Protein AF-A0A9D9WML5-F1 (afdb_monomer_lite)

pLDDT: mean 81.99, std 11.55, range [41.47, 92.69]

Sequence (56 aa):
MKTKLSLSKLIGILSTAGLAAASISPNTFNIPLPVRPWLFMFTIAWALLLASGVFS

Radius of gyration: 13.64 Å; chains: 1; bounding box: 28×24×39 Å

Structure (mmCIF, N/CA/C/O backbone):
data_AF-A0A9D9WML5-F1
#
_entry.id   AF-A0A9D9WML5-F1
#
loop_
_atom_site.group_PDB
_atom_site.id
_atom_site.type_symbol
_atom_site.label_atom_id
_atom_site.label_alt_id
_atom_site.label_comp_id
_atom_site.label_asym_id
_atom_site.label_entity_id
_atom_site.label_seq_id
_atom_site.pdbx_PDB_ins_code
_atom_site.Cartn_x
_atom_site.Cartn_y
_atom_site.Cartn_z
_atom_site.occupancy
_atom_site.B_iso_or_equiv
_atom_site.auth_seq_id
_atom_site.auth_comp_id
_atom_site.auth_asym_id
_atom_site.auth_atom_id
_atom_site.pdbx_PDB_model_num
ATOM 1 N N . MET A 1 1 ? -3.496 19.020 27.355 1.00 41.47 1 MET A N 1
ATOM 2 C CA . MET A 1 1 ? -4.086 17.851 26.665 1.00 41.47 1 MET A CA 1
ATOM 3 C C . MET A 1 1 ? -2.946 16.893 26.323 1.00 41.47 1 MET A C 1
ATOM 5 O O . MET A 1 1 ? -2.152 17.209 25.451 1.00 41.47 1 MET A O 1
ATOM 9 N N . LYS A 1 2 ? -2.747 15.808 27.086 1.00 46.66 2 LYS A N 1
ATOM 10 C CA . LYS A 1 2 ? -1.641 14.864 26.836 1.00 46.66 2 LYS A CA 1
ATOM 11 C C . LYS A 1 2 ? -2.057 13.940 25.693 1.00 46.66 2 LYS A C 1
ATOM 13 O O . LYS A 1 2 ? -2.805 12.993 25.918 1.00 46.66 2 LYS A O 1
ATOM 18 N N . THR A 1 3 ? -1.613 14.229 24.477 1.00 54.41 3 THR A N 1
ATOM 19 C C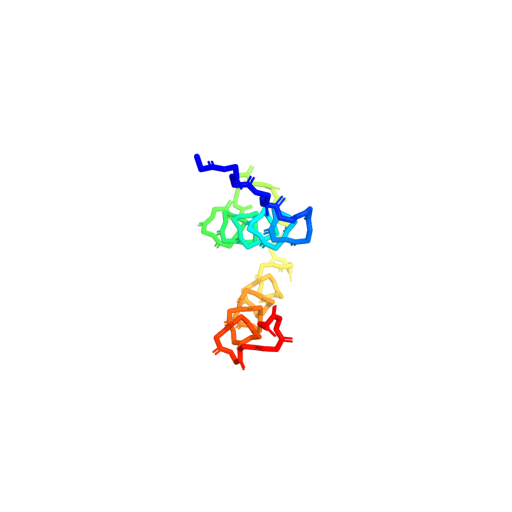A . THR A 1 3 ? -1.737 13.318 23.338 1.00 54.41 3 THR A CA 1
ATOM 20 C C . THR A 1 3 ? -0.879 12.086 23.615 1.00 54.41 3 THR A C 1
ATOM 22 O O . THR A 1 3 ? 0.292 12.020 23.258 1.00 54.41 3 THR A O 1
ATOM 25 N N . LYS A 1 4 ? -1.451 11.081 24.286 1.00 60.28 4 LYS A N 1
ATOM 26 C CA . LYS A 1 4 ? -0.903 9.721 24.265 1.00 60.28 4 LYS A CA 1
ATOM 27 C C . LYS A 1 4 ? -1.157 9.158 22.868 1.00 60.28 4 LYS A C 1
ATOM 29 O O . LYS A 1 4 ? -2.082 8.378 22.663 1.00 60.28 4 LYS A O 1
ATOM 34 N N . LEU A 1 5 ? -0.383 9.623 21.888 1.00 62.62 5 LEU A N 1
ATOM 35 C CA . LEU A 1 5 ? -0.299 8.963 20.596 1.00 62.62 5 LEU A CA 1
ATOM 36 C C . LEU A 1 5 ? 0.269 7.573 20.888 1.00 62.62 5 LEU A C 1
ATOM 38 O O . LEU A 1 5 ? 1.420 7.451 21.305 1.00 62.62 5 LEU A O 1
ATOM 42 N N . SER A 1 6 ? -0.570 6.539 20.796 1.00 76.38 6 SER A N 1
ATOM 43 C CA . SER A 1 6 ? -0.097 5.183 21.045 1.00 76.38 6 SER A CA 1
ATOM 44 C C . SER A 1 6 ? 0.957 4.842 19.998 1.00 76.38 6 SER A C 1
ATOM 46 O O . SER A 1 6 ? 0.841 5.217 18.829 1.00 76.38 6 SER A O 1
ATOM 48 N N . LEU A 1 7 ? 1.990 4.124 20.426 1.00 76.31 7 LEU A N 1
ATOM 49 C CA . LEU A 1 7 ? 3.092 3.704 19.565 1.00 76.31 7 LEU A CA 1
ATOM 50 C C . LEU A 1 7 ? 2.578 2.991 18.296 1.00 76.31 7 LEU A C 1
ATOM 52 O O . LEU A 1 7 ? 3.098 3.205 17.207 1.00 76.31 7 LEU A O 1
ATOM 56 N N . SER A 1 8 ? 1.476 2.240 18.424 1.00 71.38 8 SER A N 1
ATOM 57 C CA . SER A 1 8 ? 0.775 1.583 17.315 1.00 71.38 8 SER A CA 1
ATOM 58 C C . SER A 1 8 ? 0.232 2.548 16.255 1.00 71.38 8 SER A C 1
ATOM 60 O O . SER A 1 8 ? 0.371 2.283 15.064 1.00 71.38 8 SER A O 1
ATOM 62 N N . LYS A 1 9 ? -0.330 3.696 16.655 1.00 76.31 9 LYS A N 1
ATOM 63 C CA . LYS A 1 9 ? -0.813 4.719 15.714 1.00 76.31 9 LYS A CA 1
ATOM 64 C C . LYS A 1 9 ? 0.344 5.387 14.981 1.00 76.31 9 LYS A C 1
ATOM 66 O O . LYS A 1 9 ? 0.241 5.656 13.791 1.00 76.31 9 LYS A O 1
ATOM 71 N N . LEU A 1 10 ? 1.453 5.615 15.680 1.00 82.00 10 LEU A N 1
ATOM 72 C CA . LEU A 1 10 ? 2.654 6.217 15.105 1.00 82.00 10 LEU A CA 1
ATOM 73 C C . LEU A 1 10 ? 3.279 5.293 14.048 1.00 82.00 10 LEU A C 1
ATOM 75 O O . LEU A 1 10 ? 3.591 5.747 12.950 1.00 82.00 10 LEU A O 1
ATOM 79 N N . ILE A 1 11 ? 3.362 3.991 14.341 1.00 82.06 11 ILE A N 1
ATOM 80 C CA . ILE A 1 11 ? 3.796 2.966 13.382 1.00 82.06 11 ILE A CA 1
ATOM 81 C C . ILE A 1 11 ? 2.866 2.938 12.166 1.00 82.06 11 ILE A C 1
ATOM 83 O O . ILE A 1 11 ? 3.352 3.006 11.044 1.00 82.06 11 ILE A O 1
ATOM 87 N N . GLY A 1 12 ? 1.544 2.924 12.366 1.00 81.56 12 GLY A N 1
ATOM 88 C CA . GLY A 1 12 ? 0.582 2.942 11.259 1.00 81.56 12 GLY A CA 1
ATOM 89 C C . GLY A 1 12 ? 0.734 4.164 10.344 1.00 81.56 12 GLY A C 1
ATOM 90 O O . GLY A 1 12 ? 0.715 4.029 9.119 1.00 81.56 12 GLY A O 1
ATOM 91 N N . ILE A 1 13 ? 0.955 5.349 10.920 1.00 83.62 13 ILE A N 1
ATOM 92 C CA . ILE A 1 13 ? 1.191 6.588 10.163 1.00 83.62 13 ILE A CA 1
ATOM 93 C C . ILE A 1 13 ? 2.513 6.512 9.389 1.00 83.62 13 ILE A C 1
ATOM 95 O O . ILE A 1 13 ? 2.528 6.804 8.195 1.00 83.62 13 ILE A O 1
ATOM 99 N N . LEU A 1 14 ? 3.603 6.082 10.033 1.00 85.88 14 LEU A N 1
ATOM 100 C CA . LEU A 1 14 ? 4.915 5.928 9.393 1.00 85.88 14 LEU A CA 1
ATOM 101 C C . LEU A 1 14 ? 4.877 4.915 8.246 1.00 85.88 14 LEU A C 1
ATOM 103 O O . LEU A 1 14 ? 5.386 5.203 7.165 1.00 85.88 14 LEU A O 1
ATOM 107 N N . SER A 1 15 ? 4.240 3.761 8.453 1.00 86.00 15 SER A N 1
ATOM 108 C CA . SER A 1 15 ? 4.071 2.743 7.416 1.00 86.00 15 SER A CA 1
ATOM 109 C C . SER A 1 15 ? 3.285 3.290 6.229 1.00 86.00 15 SER A C 1
ATOM 111 O O . SER A 1 15 ? 3.706 3.114 5.092 1.00 86.00 15 SER A O 1
ATOM 113 N N . THR A 1 16 ? 2.195 4.019 6.477 1.00 87.38 16 THR A N 1
ATOM 114 C CA . THR A 1 16 ? 1.364 4.603 5.412 1.00 87.38 16 THR A CA 1
ATOM 115 C C . THR A 1 16 ? 2.113 5.687 4.636 1.00 87.38 16 THR A C 1
ATOM 117 O O . THR A 1 16 ? 2.093 5.689 3.406 1.00 87.38 16 THR A O 1
ATOM 120 N N . ALA A 1 17 ? 2.826 6.574 5.335 1.00 86.62 17 ALA A N 1
ATOM 121 C CA . ALA A 1 17 ? 3.628 7.624 4.715 1.00 86.62 17 ALA A CA 1
ATOM 122 C C . ALA A 1 17 ? 4.785 7.047 3.883 1.00 86.62 17 ALA A C 1
ATOM 124 O O . ALA A 1 17 ? 5.019 7.494 2.761 1.00 86.62 17 ALA A O 1
ATOM 125 N N . GLY A 1 18 ? 5.472 6.025 4.402 1.00 88.38 18 GLY A N 1
ATOM 126 C CA . GLY A 1 18 ? 6.550 5.339 3.693 1.00 88.38 18 GLY A CA 1
ATOM 127 C C . GLY A 1 18 ? 6.058 4.628 2.433 1.00 88.38 18 GLY A C 1
ATOM 128 O O . GLY A 1 18 ? 6.661 4.775 1.372 1.00 88.38 18 GLY A O 1
ATOM 129 N N . LEU A 1 19 ? 4.930 3.918 2.525 1.00 89.06 19 LEU A N 1
ATOM 130 C CA . LEU A 1 19 ? 4.334 3.215 1.389 1.00 89.06 19 LEU A CA 1
ATOM 131 C C . LEU A 1 19 ? 3.883 4.198 0.295 1.00 89.06 19 LEU A C 1
ATOM 133 O O . LEU A 1 19 ? 4.192 4.003 -0.879 1.00 89.06 19 LEU A O 1
ATOM 137 N N . ALA A 1 20 ? 3.227 5.296 0.683 1.00 86.50 20 ALA A N 1
ATOM 138 C CA . ALA A 1 20 ? 2.807 6.344 -0.243 1.00 86.50 20 ALA A CA 1
ATOM 139 C C . ALA A 1 20 ? 4.006 7.013 -0.936 1.00 86.50 20 ALA A C 1
ATOM 141 O O . ALA A 1 20 ? 4.006 7.165 -2.157 1.00 86.50 20 ALA A O 1
ATOM 142 N N . ALA A 1 21 ? 5.059 7.353 -0.185 1.00 87.38 21 ALA A N 1
ATOM 143 C CA . ALA A 1 21 ? 6.277 7.934 -0.747 1.00 87.38 21 ALA A CA 1
ATOM 144 C C . ALA A 1 21 ? 6.957 6.980 -1.744 1.00 87.38 21 ALA A C 1
ATOM 146 O O . ALA A 1 21 ? 7.327 7.393 -2.846 1.00 87.38 21 ALA A O 1
ATOM 147 N N . ALA A 1 22 ? 7.063 5.697 -1.387 1.00 87.75 22 ALA A N 1
ATOM 148 C CA . ALA A 1 22 ? 7.638 4.669 -2.248 1.00 87.75 22 ALA A CA 1
ATOM 149 C C . ALA A 1 22 ? 6.812 4.440 -3.527 1.00 87.75 22 ALA A C 1
ATOM 151 O O . ALA A 1 22 ? 7.384 4.148 -4.578 1.00 87.75 22 ALA A O 1
ATOM 152 N N . SER A 1 23 ? 5.488 4.615 -3.461 1.00 85.88 23 SER A N 1
ATOM 153 C CA . SER A 1 23 ? 4.591 4.465 -4.612 1.00 85.88 23 SER A CA 1
ATOM 154 C C . SER A 1 23 ? 4.603 5.664 -5.556 1.00 85.88 23 SER A C 1
ATOM 156 O O . SER A 1 23 ? 4.446 5.474 -6.760 1.00 85.88 23 SER A O 1
ATOM 158 N N . ILE A 1 24 ? 4.769 6.886 -5.042 1.00 87.25 24 ILE A N 1
ATOM 159 C CA . ILE A 1 24 ? 4.761 8.109 -5.860 1.00 87.25 24 ILE A CA 1
ATOM 160 C C . ILE A 1 24 ? 6.106 8.303 -6.566 1.00 87.25 24 ILE A C 1
ATOM 162 O O . ILE A 1 24 ? 6.136 8.692 -7.732 1.00 87.25 24 ILE A O 1
ATOM 166 N N . SER A 1 25 ? 7.219 8.013 -5.883 1.00 88.00 25 SER A N 1
ATOM 167 C CA . SER A 1 25 ? 8.560 8.183 -6.450 1.00 88.00 25 SER A CA 1
ATOM 168 C C . SER A 1 25 ? 9.441 6.938 -6.292 1.00 88.00 25 SER A C 1
ATOM 170 O O . SER A 1 25 ? 10.479 6.978 -5.625 1.00 88.00 25 SER A O 1
ATOM 172 N N . PRO A 1 26 ? 9.095 5.814 -6.949 1.00 85.75 26 PRO A N 1
ATOM 173 C CA . PRO A 1 26 ? 9.876 4.577 -6.867 1.00 85.75 26 PRO A CA 1
ATOM 174 C C . PRO A 1 26 ? 11.307 4.737 -7.403 1.00 85.75 26 PRO A C 1
ATOM 176 O O . PRO A 1 26 ? 12.203 3.997 -7.006 1.00 85.75 26 PRO A O 1
ATOM 179 N N . ASN A 1 27 ? 11.548 5.720 -8.279 1.00 89.50 27 ASN A N 1
ATOM 180 C CA . ASN A 1 27 ? 12.886 6.042 -8.778 1.00 89.50 27 ASN A CA 1
ATOM 181 C C . ASN A 1 27 ? 13.788 6.621 -7.676 1.00 89.50 27 ASN A C 1
ATOM 183 O O . ASN A 1 27 ? 14.954 6.253 -7.602 1.00 89.50 27 ASN A O 1
ATOM 187 N N . THR A 1 28 ? 13.253 7.476 -6.795 1.00 90.12 28 THR A N 1
ATOM 188 C CA . THR A 1 28 ? 14.015 8.071 -5.680 1.00 90.12 28 THR A CA 1
ATOM 189 C C . THR A 1 28 ? 14.515 7.004 -4.709 1.00 90.12 28 THR A C 1
ATOM 191 O O . THR A 1 28 ? 15.618 7.110 -4.182 1.00 90.12 28 THR A O 1
ATOM 194 N N . PHE A 1 29 ? 13.733 5.943 -4.518 1.00 88.50 29 PHE A N 1
ATOM 195 C CA . PHE A 1 29 ? 14.087 4.811 -3.662 1.00 88.50 29 PHE A CA 1
ATOM 196 C C . PHE A 1 29 ? 14.825 3.688 -4.407 1.00 88.50 29 PHE A C 1
ATOM 198 O O . PHE A 1 29 ? 15.026 2.619 -3.839 1.00 88.50 29 PHE A O 1
ATOM 205 N N . ASN A 1 30 ? 15.226 3.906 -5.667 1.00 9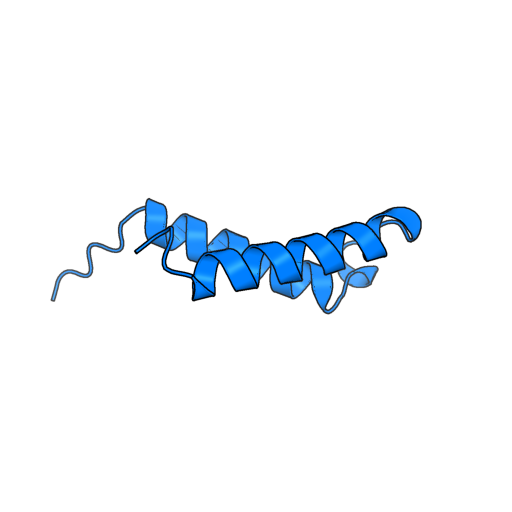1.62 30 ASN A N 1
ATOM 206 C CA . ASN A 1 30 ? 15.886 2.904 -6.511 1.00 91.62 30 ASN A CA 1
ATOM 207 C C . ASN A 1 30 ? 15.124 1.565 -6.573 1.00 91.62 30 ASN A C 1
ATOM 209 O O . ASN A 1 30 ? 15.722 0.490 -6.616 1.00 91.62 30 ASN A O 1
ATOM 213 N N . ILE A 1 31 ? 13.787 1.615 -6.581 1.00 87.94 31 ILE A N 1
ATOM 214 C CA . ILE A 1 31 ? 12.951 0.413 -6.568 1.00 87.94 31 ILE A CA 1
ATOM 215 C C . ILE A 1 31 ? 13.050 -0.280 -7.935 1.00 87.94 31 ILE A C 1
ATOM 217 O O . ILE A 1 31 ? 12.733 0.351 -8.962 1.00 87.94 31 ILE A O 1
ATOM 221 N N . PRO A 1 32 ? 13.447 -1.569 -7.971 1.00 91.50 32 PRO A N 1
ATOM 222 C CA . PRO A 1 32 ? 13.574 -2.323 -9.209 1.00 91.50 32 PRO A CA 1
ATOM 223 C C . PRO A 1 32 ? 12.262 -2.331 -9.991 1.00 91.50 32 PRO A C 1
ATOM 225 O O . PRO A 1 32 ? 11.192 -2.536 -9.419 1.00 91.50 32 PRO A O 1
ATOM 228 N N . LEU A 1 33 ? 12.345 -2.163 -11.313 1.00 88.94 33 LEU A N 1
ATOM 229 C CA . LEU A 1 33 ? 11.194 -2.210 -12.224 1.00 88.94 33 LEU A CA 1
ATOM 230 C C . LEU A 1 33 ? 10.237 -3.396 -11.986 1.00 88.94 33 LEU A C 1
ATOM 232 O O . LEU A 1 33 ? 9.038 -3.138 -11.888 1.00 88.94 33 LEU A O 1
ATOM 236 N N . PRO A 1 34 ? 10.703 -4.653 -11.818 1.00 92.69 34 PRO A N 1
ATOM 237 C CA . PRO A 1 34 ? 9.795 -5.784 -11.601 1.00 92.69 34 PRO A CA 1
ATOM 238 C C . PRO A 1 34 ? 9.029 -5.726 -10.269 1.00 92.69 34 PRO A C 1
ATOM 240 O O . PRO A 1 34 ? 8.003 -6.383 -10.132 1.00 92.69 34 PRO A O 1
ATOM 243 N N . VAL A 1 35 ? 9.487 -4.933 -9.295 1.00 90.56 35 VAL A N 1
ATOM 244 C CA . VAL A 1 35 ? 8.864 -4.806 -7.964 1.00 90.56 35 VAL A CA 1
ATOM 245 C C . VAL A 1 35 ? 7.805 -3.696 -7.931 1.00 90.56 35 VAL A C 1
ATOM 247 O O . VAL A 1 35 ? 6.910 -3.710 -7.090 1.00 90.56 35 VAL A O 1
ATOM 250 N N . ARG A 1 36 ? 7.843 -2.743 -8.869 1.00 88.38 36 ARG A N 1
ATOM 251 C CA . ARG A 1 36 ? 6.924 -1.589 -8.887 1.00 88.38 36 ARG A CA 1
ATOM 252 C C . ARG A 1 36 ? 5.440 -1.968 -8.980 1.00 88.38 36 ARG A C 1
ATOM 254 O O . ARG A 1 36 ? 4.665 -1.377 -8.229 1.00 88.38 36 ARG A O 1
ATOM 261 N N . PRO A 1 37 ? 5.019 -2.939 -9.818 1.00 89.94 37 PRO A N 1
ATOM 262 C CA . PRO A 1 37 ? 3.615 -3.351 -9.867 1.00 89.94 37 PRO A CA 1
ATOM 263 C C . PRO A 1 37 ? 3.134 -3.905 -8.523 1.00 89.94 37 PRO A C 1
ATOM 265 O O . PRO A 1 37 ? 2.052 -3.558 -8.058 1.00 89.94 37 PRO A O 1
ATOM 268 N N . TRP A 1 38 ? 3.977 -4.697 -7.855 1.00 91.31 38 TRP A N 1
ATOM 269 C CA . TRP A 1 38 ? 3.684 -5.243 -6.530 1.00 91.31 38 TRP A CA 1
ATOM 270 C C . TRP A 1 38 ? 3.542 -4.152 -5.479 1.00 91.31 38 TRP A C 1
ATOM 272 O O . TRP A 1 38 ? 2.633 -4.208 -4.658 1.00 91.31 38 TRP A O 1
ATOM 282 N N . LEU A 1 39 ? 4.400 -3.134 -5.530 1.00 89.81 39 LEU A N 1
ATOM 283 C CA . LEU A 1 39 ? 4.340 -2.001 -4.616 1.00 89.81 39 LEU A CA 1
ATOM 284 C C . LEU A 1 39 ? 3.054 -1.187 -4.794 1.00 89.81 39 LEU A C 1
ATOM 286 O O . LEU A 1 39 ? 2.427 -0.796 -3.809 1.00 89.81 39 LEU A O 1
ATOM 290 N N . PHE A 1 40 ? 2.615 -0.996 -6.037 1.00 87.25 40 PHE A N 1
ATOM 291 C CA . PHE A 1 40 ? 1.339 -0.353 -6.334 1.00 87.25 40 PHE A CA 1
ATOM 292 C C . PHE A 1 40 ? 0.154 -1.167 -5.789 1.00 87.25 40 PHE A C 1
ATOM 294 O O . PHE A 1 40 ? -0.698 -0.625 -5.083 1.00 87.25 40 PHE A O 1
ATOM 301 N N . MET A 1 41 ? 0.139 -2.484 -6.025 1.00 91.62 41 MET A N 1
ATOM 302 C CA . MET A 1 41 ? -0.890 -3.379 -5.481 1.00 91.62 41 MET A CA 1
ATOM 303 C C . MET A 1 41 ? -0.917 -3.376 -3.948 1.00 91.62 41 MET A C 1
ATOM 305 O O . MET A 1 41 ? -1.993 -3.302 -3.354 1.00 91.62 41 MET A O 1
ATOM 309 N N . PHE A 1 42 ? 0.252 -3.395 -3.304 1.00 89.94 42 PHE A N 1
ATOM 310 C CA . PHE A 1 42 ? 0.366 -3.296 -1.849 1.00 89.94 42 PHE A CA 1
ATOM 311 C C . PHE A 1 42 ? -0.197 -1.980 -1.324 1.00 89.94 42 PHE A C 1
ATOM 313 O O . PHE A 1 42 ? -0.895 -1.975 -0.315 1.00 89.94 42 PHE A O 1
ATOM 320 N N . THR A 1 43 ? 0.069 -0.875 -2.020 1.00 89.31 43 THR A N 1
ATOM 321 C CA . THR A 1 43 ? -0.435 0.448 -1.637 1.00 89.31 43 THR A CA 1
ATOM 322 C C . THR A 1 43 ? -1.960 0.497 -1.672 1.00 89.31 43 THR A C 1
ATOM 324 O O . THR A 1 43 ? -2.577 0.993 -0.731 1.00 89.31 43 THR A O 1
ATOM 327 N N . ILE A 1 44 ? -2.580 -0.092 -2.699 1.00 88.81 44 ILE A N 1
ATOM 328 C CA . ILE A 1 44 ? -4.042 -0.200 -2.801 1.00 88.81 44 ILE A CA 1
ATOM 329 C C . ILE A 1 44 ? -4.612 -1.085 -1.687 1.00 88.81 44 ILE A C 1
ATOM 331 O O . ILE A 1 44 ? -5.559 -0.685 -1.011 1.00 88.81 44 ILE A O 1
ATOM 335 N N . ALA A 1 45 ? -4.034 -2.268 -1.465 1.00 89.56 45 ALA A N 1
ATOM 336 C CA . ALA A 1 45 ? -4.491 -3.186 -0.423 1.00 89.56 45 ALA A CA 1
ATOM 337 C C . ALA A 1 45 ? -4.378 -2.563 0.979 1.00 89.56 45 ALA A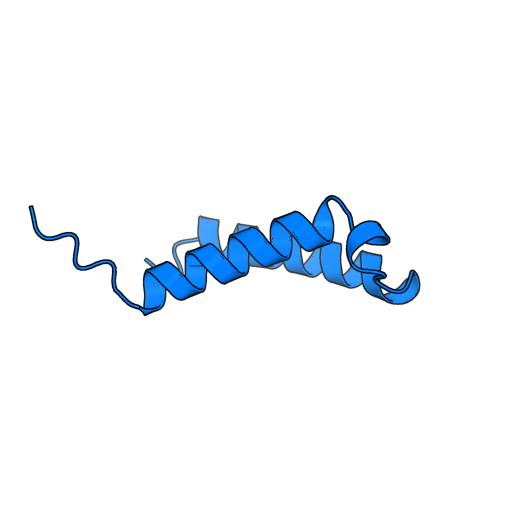 C 1
ATOM 339 O O . ALA A 1 45 ? -5.293 -2.683 1.793 1.00 89.56 45 ALA A O 1
ATOM 340 N N . TRP A 1 46 ? -3.284 -1.845 1.242 1.00 88.12 46 TRP A N 1
ATOM 341 C CA . TRP A 1 46 ? -3.065 -1.134 2.498 1.00 88.12 46 TRP A CA 1
ATOM 342 C C . TRP A 1 46 ? -4.069 0.005 2.700 1.00 88.12 46 TRP A C 1
ATOM 344 O O . TRP A 1 46 ? -4.631 0.149 3.785 1.00 88.12 46 TRP A O 1
ATOM 354 N N . ALA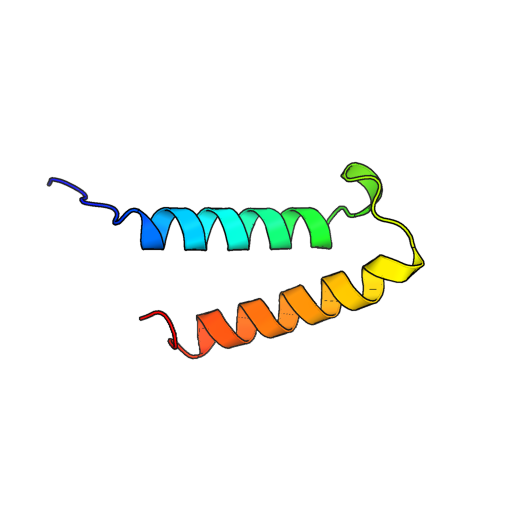 A 1 47 ? -4.353 0.781 1.651 1.00 85.06 47 ALA A N 1
ATOM 355 C CA . ALA A 1 47 ? -5.360 1.838 1.695 1.00 85.06 47 ALA A CA 1
ATOM 356 C C . ALA A 1 47 ? -6.767 1.284 1.972 1.00 85.06 47 ALA A C 1
ATOM 358 O O . ALA A 1 47 ? -7.494 1.850 2.786 1.00 85.06 47 ALA A O 1
ATOM 359 N N . LEU A 1 48 ? -7.132 0.155 1.356 1.00 87.50 48 LEU A N 1
ATOM 360 C CA . LEU A 1 48 ? -8.399 -0.533 1.620 1.00 87.50 48 LEU A CA 1
ATOM 361 C C . LEU A 1 48 ? -8.490 -1.034 3.064 1.00 87.50 48 LEU A C 1
ATOM 363 O O . LEU A 1 48 ? -9.518 -0.851 3.709 1.00 87.50 48 LEU A O 1
ATOM 367 N N . LEU A 1 49 ? -7.411 -1.610 3.596 1.00 85.94 49 LEU A N 1
ATOM 368 C CA . LEU A 1 49 ? -7.334 -2.045 4.991 1.00 85.94 49 LEU A CA 1
ATOM 369 C C . LEU A 1 49 ? -7.532 -0.880 5.971 1.00 85.94 49 LEU A C 1
ATOM 371 O O . LEU A 1 49 ? -8.313 -0.999 6.915 1.00 85.94 49 LEU A O 1
ATOM 375 N N . LEU A 1 50 ? -6.893 0.265 5.725 1.00 81.06 50 LEU A N 1
ATOM 376 C CA . LEU A 1 50 ? -7.101 1.471 6.530 1.00 81.06 50 LEU A CA 1
ATOM 377 C C . LEU A 1 50 ? -8.539 1.992 6.419 1.00 81.06 50 LEU A C 1
ATOM 379 O O . LEU A 1 50 ? -9.157 2.291 7.438 1.00 81.06 50 LEU A O 1
ATOM 383 N N . ALA A 1 51 ? -9.083 2.059 5.201 1.00 81.31 51 ALA A N 1
ATOM 384 C CA . ALA A 1 51 ? -10.448 2.522 4.953 1.00 81.31 51 ALA A CA 1
ATOM 385 C C . ALA A 1 51 ? -11.507 1.598 5.575 1.00 81.31 51 ALA A C 1
ATOM 387 O O . ALA A 1 51 ? -12.555 2.065 6.008 1.00 81.31 51 ALA A O 1
ATOM 388 N N . SER A 1 52 ? -11.220 0.298 5.661 1.00 82.94 52 SER A N 1
ATOM 389 C CA . SER A 1 52 ? -12.111 -0.693 6.271 1.00 82.94 52 SER A CA 1
ATOM 390 C C . SER A 1 52 ? -12.189 -0.607 7.799 1.00 82.94 52 SER A C 1
ATOM 392 O O . SER A 1 52 ? -13.016 -1.285 8.400 1.00 82.94 52 SER A O 1
ATOM 394 N N . GLY A 1 53 ? -11.342 0.203 8.445 1.00 72.50 53 GLY A N 1
ATOM 395 C CA . GLY A 1 53 ? -11.356 0.356 9.898 1.00 72.50 53 GLY A CA 1
ATOM 396 C C . GLY A 1 53 ? -10.889 -0.885 10.663 1.00 72.50 5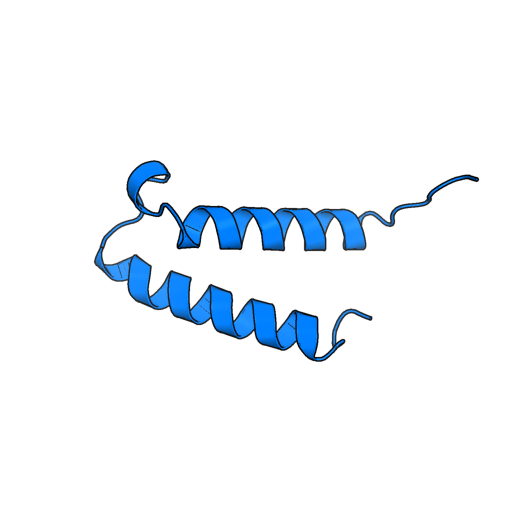3 GLY A C 1
ATOM 397 O O . GLY A 1 53 ? -11.062 -0.932 11.873 1.00 72.50 53 GLY A O 1
ATOM 398 N N . VAL A 1 54 ? -10.252 -1.863 10.002 1.00 70.50 54 VAL A N 1
ATOM 399 C CA . VAL A 1 54 ? -9.689 -3.076 10.640 1.00 70.50 54 VAL A CA 1
ATOM 400 C C . VAL A 1 54 ? -8.713 -2.743 11.777 1.00 70.50 54 VAL A C 1
ATOM 402 O O . VAL A 1 54 ? -8.532 -3.533 12.697 1.00 70.50 54 VAL A O 1
ATOM 405 N N . PHE A 1 55 ? -8.096 -1.563 11.726 1.00 63.78 55 PHE A N 1
ATOM 406 C CA . PHE A 1 55 ? -7.166 -1.071 12.742 1.00 63.78 55 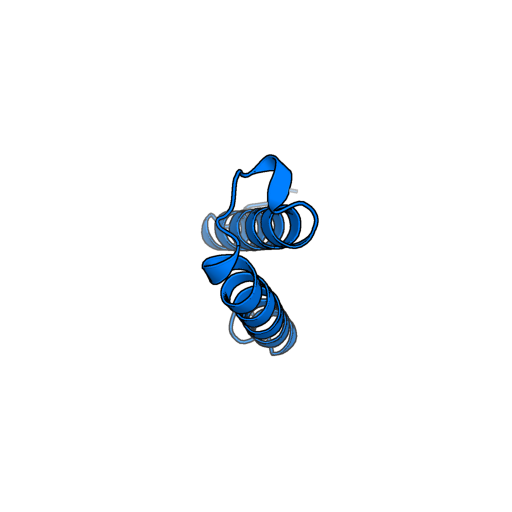PHE A CA 1
ATOM 407 C C . PHE A 1 55 ? -7.776 -0.028 13.704 1.00 63.78 55 PHE A C 1
ATOM 409 O O . PHE A 1 55 ? -7.019 0.601 14.451 1.00 63.78 55 PHE A O 1
ATOM 416 N N . SER A 1 56 ? -9.097 0.207 13.650 1.00 58.50 56 SER A N 1
ATOM 417 C CA . SER A 1 56 ? -9.823 1.163 14.505 1.00 58.50 56 SER A CA 1
ATOM 418 C C . SER A 1 56 ? -10.296 0.562 15.823 1.00 58.50 56 SER A C 1
ATOM 420 O O . SER A 1 56 ? -10.544 -0.657 15.889 1.00 58.50 56 SER A O 1
#

Foldseek 3Di:
DDPPCDPVNVVLVVVLVVLVVCLVCVVVVVNDPVCNVVSVVVNVVSVVCVVVPVVD

Secondary structure (DSSP, 8-state):
------HHHHHHHHHHHHHHHHHH-TTTTT--GGGHHHHHHHHHHHHHHHHTTTT-